Protein AF-A0A2Z6MKX8-F1 (afdb_monomer_lite)

Structure (mmCIF, N/CA/C/O backbone):
data_AF-A0A2Z6MKX8-F1
#
_entry.id   AF-A0A2Z6MKX8-F1
#
loop_
_atom_site.group_PDB
_atom_site.id
_atom_site.t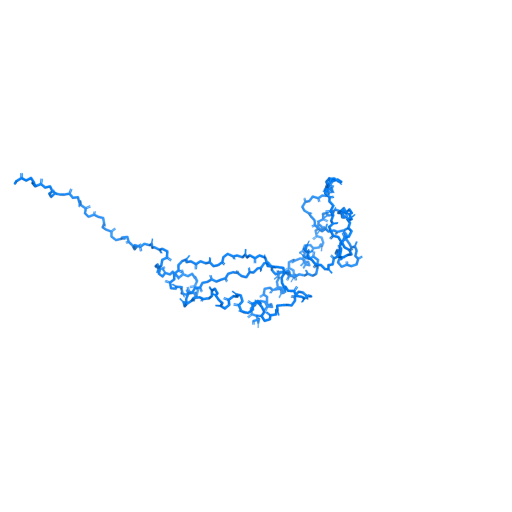ype_symbol
_atom_site.label_atom_id
_atom_site.label_alt_id
_atom_site.label_comp_id
_atom_site.label_asym_id
_atom_site.label_entity_id
_atom_site.label_seq_id
_atom_site.pdbx_PDB_ins_code
_atom_site.Cartn_x
_atom_site.Cartn_y
_atom_site.Cartn_z
_atom_site.occupancy
_atom_site.B_iso_or_equiv
_atom_site.auth_seq_id
_atom_site.auth_comp_id
_atom_site.auth_asym_id
_atom_site.auth_atom_id
_atom_site.pdbx_PDB_model_num
ATOM 1 N N . MET A 1 1 ? -57.304 15.740 25.180 1.00 49.56 1 MET A N 1
ATOM 2 C CA . MET A 1 1 ? -57.799 14.643 24.326 1.00 49.56 1 MET A CA 1
ATOM 3 C C . MET A 1 1 ? -57.267 14.852 22.921 1.00 49.56 1 MET A C 1
ATOM 5 O O . MET A 1 1 ? -57.754 15.725 22.222 1.00 49.56 1 MET A O 1
ATOM 9 N N . ALA A 1 2 ? -56.227 14.103 22.577 1.00 38.47 2 ALA A N 1
ATOM 10 C CA . ALA A 1 2 ? -55.881 13.671 21.228 1.00 38.47 2 ALA A CA 1
ATOM 11 C C . ALA A 1 2 ? -54.916 12.501 21.449 1.00 38.47 2 ALA A C 1
ATOM 13 O O . ALA A 1 2 ? -53.736 12.685 21.738 1.00 38.47 2 ALA A O 1
ATOM 14 N N . ASP A 1 3 ? -55.517 11.319 21.503 1.00 49.12 3 ASP A N 1
ATOM 15 C CA . ASP A 1 3 ? -54.865 10.020 21.438 1.00 49.12 3 ASP A CA 1
ATOM 16 C C . ASP A 1 3 ? -54.189 9.886 20.070 1.00 49.12 3 ASP A C 1
ATOM 18 O O . ASP A 1 3 ? -54.797 10.207 19.049 1.00 49.12 3 ASP A O 1
ATOM 22 N N . ASN A 1 4 ? -52.935 9.441 20.057 1.00 41.88 4 ASN A N 1
ATOM 23 C CA . ASN A 1 4 ? -52.402 8.753 18.891 1.00 41.88 4 ASN A CA 1
ATOM 24 C C . ASN A 1 4 ? -51.421 7.667 19.337 1.00 41.88 4 ASN A C 1
ATOM 26 O O . ASN A 1 4 ? -50.212 7.705 19.103 1.00 41.88 4 ASN A O 1
ATOM 30 N N . SER A 1 5 ? -51.980 6.698 20.053 1.00 45.44 5 SER A N 1
ATOM 31 C CA . SER A 1 5 ? -51.460 5.346 20.107 1.00 45.44 5 SER A CA 1
ATOM 32 C C . SER A 1 5 ? -51.547 4.714 18.712 1.00 45.44 5 SER A C 1
ATOM 34 O O . SER A 1 5 ? -52.620 4.407 18.209 1.00 45.44 5 SER A O 1
ATOM 36 N N . SER A 1 6 ? -50.394 4.562 18.059 1.00 47.81 6 SER A N 1
ATOM 37 C CA . SER A 1 6 ? -49.987 3.403 17.246 1.00 47.81 6 SER A CA 1
ATOM 38 C C . SER A 1 6 ? -48.906 3.809 16.242 1.00 47.81 6 SER A C 1
ATOM 40 O O . SER A 1 6 ? -49.157 4.439 15.222 1.00 47.81 6 SER A O 1
ATOM 42 N N . ASN A 1 7 ? -47.678 3.355 16.484 1.00 39.94 7 ASN A N 1
ATOM 43 C CA . ASN A 1 7 ? -47.007 2.657 15.401 1.00 39.94 7 ASN A CA 1
ATOM 44 C C . ASN A 1 7 ? -46.219 1.473 15.949 1.00 39.94 7 ASN A C 1
ATOM 46 O O . ASN A 1 7 ? -45.453 1.563 16.906 1.00 39.94 7 ASN A O 1
ATOM 50 N N . SER A 1 8 ? -46.541 0.338 15.354 1.00 37.16 8 SER A N 1
ATOM 51 C CA . SER A 1 8 ? -46.188 -1.013 15.728 1.00 37.16 8 SER A CA 1
ATOM 52 C C . SER A 1 8 ? -44.700 -1.309 15.572 1.00 37.16 8 SER A C 1
ATOM 54 O O . SER A 1 8 ? -44.084 -0.974 14.567 1.00 37.16 8 SER A O 1
ATOM 56 N N . THR A 1 9 ? -44.181 -2.035 16.554 1.00 44.09 9 THR A N 1
ATOM 57 C CA . THR A 1 9 ? -43.200 -3.122 16.465 1.00 44.09 9 THR A CA 1
ATOM 58 C C . THR A 1 9 ? -42.544 -3.381 15.094 1.00 44.09 9 THR A C 1
ATOM 60 O O . THR A 1 9 ? -43.112 -4.047 14.235 1.00 44.09 9 THR A O 1
ATOM 63 N N . THR A 1 10 ? -41.263 -3.028 14.982 1.00 44.09 10 THR A N 1
ATOM 64 C CA . THR A 1 10 ? -40.246 -3.816 14.258 1.00 44.09 10 THR A CA 1
ATOM 65 C C . THR A 1 10 ? -39.123 -4.103 15.260 1.00 44.09 10 THR A C 1
ATOM 67 O O . THR A 1 10 ? -38.375 -3.205 15.625 1.00 44.09 10 THR A O 1
ATOM 70 N N . GLN A 1 11 ? -39.151 -5.237 15.968 1.00 47.53 11 GLN A N 1
ATOM 71 C CA . GLN A 1 11 ? -38.378 -6.442 15.620 1.00 47.53 11 GLN A CA 1
ATOM 72 C C . GLN A 1 11 ? -36.901 -6.136 15.264 1.00 47.53 11 GLN A C 1
ATOM 74 O O . GLN A 1 11 ? -36.577 -5.833 14.123 1.00 47.53 11 GLN A O 1
ATOM 79 N N . GLY A 1 12 ? -36.016 -6.238 16.267 1.00 45.75 12 GLY A N 1
ATOM 80 C CA . GLY A 1 12 ? -34.678 -6.846 16.155 1.00 45.75 12 GLY A CA 1
ATOM 81 C C . GLY A 1 12 ? -33.673 -6.318 15.122 1.00 45.75 12 GLY A C 1
ATOM 82 O O . GLY A 1 12 ? -33.060 -7.124 14.430 1.00 45.75 12 GLY A O 1
ATOM 83 N N . GLY A 1 13 ? -33.442 -5.008 15.021 1.00 52.19 13 GLY A N 1
ATOM 84 C CA . GLY A 1 13 ? -32.319 -4.467 14.244 1.00 52.19 13 GLY A CA 1
ATOM 85 C C . GLY A 1 13 ? -31.145 -4.106 15.150 1.00 52.19 13 GLY A C 1
ATOM 86 O O . GLY A 1 13 ? -31.242 -3.139 15.899 1.00 52.19 13 GLY A O 1
ATOM 87 N N . ASN A 1 14 ? -30.030 -4.842 15.091 1.00 64.81 14 ASN A N 1
ATOM 88 C CA . ASN A 1 14 ? -28.772 -4.406 15.708 1.00 64.81 14 ASN A CA 1
ATOM 89 C C . ASN A 1 14 ? -28.443 -2.997 15.194 1.00 64.81 14 ASN A C 1
ATOM 91 O O . ASN A 1 14 ? -28.114 -2.837 14.016 1.00 64.81 14 ASN A O 1
ATOM 95 N N . ASN A 1 15 ? -28.582 -1.987 16.058 1.00 75.50 15 ASN A N 1
ATOM 96 C CA . ASN A 1 15 ? -28.504 -0.573 15.698 1.00 75.50 15 ASN A CA 1
ATOM 97 C C . ASN A 1 15 ? -27.067 -0.246 15.251 1.00 75.50 15 ASN A C 1
ATOM 99 O O . ASN A 1 15 ? -26.180 0.036 16.058 1.00 75.50 15 ASN A O 1
ATOM 103 N N . THR A 1 16 ? -26.811 -0.422 13.956 1.00 91.12 16 THR A N 1
ATOM 104 C CA . THR A 1 16 ? -25.469 -0.432 13.377 1.00 91.12 16 THR A CA 1
ATOM 105 C C . THR A 1 16 ? -25.031 1.003 13.141 1.00 91.12 16 THR A C 1
ATOM 107 O O . THR A 1 16 ? -25.500 1.665 12.221 1.00 91.12 16 THR A O 1
ATOM 110 N N . THR A 1 17 ? -24.120 1.488 13.979 1.00 95.94 17 THR A N 1
ATOM 111 C CA . THR A 1 17 ? -23.549 2.838 13.891 1.00 95.94 17 THR A CA 1
ATOM 112 C C . THR A 1 17 ? -22.056 2.777 13.590 1.00 95.94 17 THR A C 1
ATOM 114 O O . THR A 1 17 ? -21.427 1.722 13.708 1.00 95.94 17 THR A O 1
ATOM 117 N N . LEU A 1 18 ? -21.455 3.920 13.255 1.00 96.19 18 LEU A N 1
ATOM 118 C CA . LEU A 1 18 ? -20.012 4.029 13.021 1.00 96.19 18 LEU A CA 1
ATOM 119 C C . LEU A 1 18 ? -19.168 3.557 14.223 1.00 96.19 18 LEU A C 1
ATOM 121 O O . LEU A 1 18 ? -18.086 3.008 14.032 1.00 96.19 18 LEU A O 1
ATOM 125 N N . PHE A 1 19 ? -19.684 3.717 15.444 1.00 96.31 19 PHE A N 1
ATOM 126 C CA . PHE A 1 19 ? -19.018 3.331 16.694 1.00 96.31 19 PHE A CA 1
ATOM 127 C C . PHE A 1 19 ? -19.509 1.995 17.262 1.00 96.31 19 PHE A C 1
ATOM 129 O O . PHE A 1 19 ? -19.115 1.611 18.357 1.00 96.31 19 PHE A O 1
ATOM 136 N N . SER A 1 20 ? -20.376 1.282 16.538 1.00 96.31 20 SER A N 1
ATOM 137 C CA . SER A 1 20 ? -20.763 -0.073 16.923 1.00 96.31 20 SER A CA 1
ATOM 138 C C . SER A 1 20 ? -19.625 -1.062 16.617 1.00 96.31 20 SER A C 1
ATOM 140 O O . SER A 1 20 ? -19.004 -0.943 15.553 1.00 96.31 20 SER A O 1
ATOM 142 N N . PRO A 1 21 ? -19.369 -2.059 17.485 1.00 96.69 21 PRO A N 1
ATOM 143 C CA . PRO A 1 21 ? -18.366 -3.086 17.230 1.00 96.69 21 PRO A CA 1
ATOM 144 C C . PRO A 1 21 ? -18.606 -3.855 15.928 1.00 96.69 21 PRO A C 1
ATOM 146 O O . PRO A 1 21 ? -19.740 -3.986 15.444 1.00 96.69 21 PRO A O 1
ATOM 149 N N . TYR A 1 22 ? -17.529 -4.400 15.367 1.00 96.31 22 TYR A N 1
ATOM 150 C CA . TYR A 1 22 ? -17.587 -5.218 14.162 1.00 96.31 22 TYR A CA 1
ATOM 151 C C . TYR A 1 22 ? -16.557 -6.341 14.196 1.00 96.31 22 TYR A C 1
ATOM 153 O O . TYR A 1 22 ? -15.413 -6.136 14.589 1.00 96.31 22 TYR A O 1
ATOM 161 N N . LYS A 1 23 ? -16.960 -7.532 13.752 1.00 96.00 23 LYS A N 1
ATOM 162 C CA . LYS A 1 23 ? -16.082 -8.694 13.639 1.00 96.00 23 LYS A CA 1
ATOM 163 C C . LYS A 1 23 ? -15.870 -9.028 12.170 1.00 96.00 23 LYS A C 1
ATOM 165 O O . LYS A 1 23 ? -16.843 -9.180 11.434 1.00 96.00 23 LYS A O 1
ATOM 170 N N . ILE A 1 24 ? -14.614 -9.196 11.767 1.00 95.19 24 ILE A N 1
ATOM 171 C CA . ILE A 1 24 ? -14.251 -9.741 10.456 1.00 95.19 24 ILE A CA 1
ATOM 172 C C . ILE A 1 24 ? -13.246 -10.874 10.648 1.00 95.19 24 ILE A C 1
ATOM 174 O O . ILE A 1 24 ? -12.207 -10.689 11.279 1.00 95.19 24 ILE A O 1
ATOM 178 N N . ALA A 1 25 ? -13.557 -12.062 10.126 1.00 94.62 25 ALA A N 1
ATOM 179 C CA . ALA A 1 25 ? -12.752 -13.268 10.336 1.00 94.62 25 ALA A CA 1
ATOM 180 C C . ALA A 1 25 ? -12.352 -13.446 11.823 1.00 94.62 25 ALA A C 1
ATOM 182 O O . ALA A 1 25 ? -13.222 -13.617 12.683 1.00 94.62 25 ALA A O 1
ATOM 183 N N . ASN A 1 26 ? -11.053 -13.358 12.123 1.00 95.31 26 ASN A N 1
ATOM 184 C CA . ASN A 1 26 ? -10.482 -13.530 13.462 1.00 95.31 26 ASN A CA 1
ATOM 185 C C . ASN A 1 26 ? -10.281 -12.211 14.232 1.00 95.31 26 ASN A C 1
ATOM 187 O O . ASN A 1 26 ? -9.791 -12.235 15.358 1.00 95.31 26 ASN A O 1
ATOM 191 N N . PHE A 1 27 ? -10.657 -11.068 13.655 1.00 96.19 27 PHE A N 1
ATOM 192 C CA . PHE A 1 27 ? -10.453 -9.746 14.244 1.00 96.19 27 PHE A CA 1
ATOM 193 C C . PHE A 1 27 ? -11.756 -9.185 14.812 1.00 96.19 27 PHE A C 1
ATOM 195 O O . PHE A 1 27 ? -12.802 -9.227 14.160 1.00 96.19 27 PHE A O 1
ATOM 202 N N . ASN A 1 28 ? -11.677 -8.635 16.024 1.00 97.12 28 ASN A N 1
ATOM 203 C CA . ASN A 1 28 ? -12.768 -7.910 16.669 1.00 97.12 28 ASN A CA 1
ATOM 204 C C . ASN A 1 28 ? -12.377 -6.433 16.771 1.00 97.12 28 ASN A C 1
ATOM 206 O O . ASN A 1 28 ? -11.347 -6.111 17.358 1.00 97.12 28 ASN A O 1
ATOM 210 N N . PHE A 1 29 ? -13.204 -5.552 16.216 1.00 97.44 29 PHE A N 1
ATOM 211 C CA . PHE A 1 29 ? -13.005 -4.107 16.228 1.00 97.44 29 PHE A CA 1
ATOM 212 C C . PHE A 1 29 ? -14.033 -3.423 17.121 1.00 97.44 29 PHE A C 1
ATOM 214 O O . PHE A 1 29 ? -15.208 -3.801 17.137 1.00 97.44 29 PHE A O 1
ATOM 221 N N . SER A 1 30 ? -13.597 -2.376 17.818 1.00 97.69 30 SER A N 1
ATOM 222 C CA . SER A 1 30 ? -14.450 -1.555 18.684 1.00 97.69 30 SER A CA 1
ATOM 223 C C . SER A 1 30 ? -15.382 -0.645 17.884 1.00 97.69 30 SER A C 1
ATOM 225 O O . SER A 1 30 ? -16.421 -0.234 18.388 1.00 97.69 30 SER A O 1
ATOM 227 N N . HIS A 1 31 ? -15.013 -0.316 16.643 1.00 97.25 31 HIS A N 1
ATOM 228 C CA . HIS A 1 31 ? -15.751 0.591 15.769 1.00 97.25 31 HIS A CA 1
ATOM 229 C C . HIS A 1 31 ? -15.503 0.280 14.289 1.00 97.25 31 HIS A C 1
ATOM 231 O O . HIS A 1 31 ? -14.612 -0.487 13.931 1.00 97.25 31 HIS A O 1
ATOM 237 N N . ARG A 1 32 ? -16.262 0.936 13.409 1.00 97.44 32 ARG A N 1
ATOM 238 C CA . ARG A 1 32 ? -16.231 0.750 11.947 1.00 97.44 32 ARG A CA 1
ATOM 239 C C . ARG A 1 32 ? -15.451 1.840 11.205 1.00 97.44 32 ARG A C 1
ATOM 241 O O . ARG A 1 32 ? -15.466 1.870 9.979 1.00 97.44 32 ARG A O 1
ATOM 248 N N . VAL A 1 33 ? -14.779 2.738 11.930 1.00 96.88 33 VAL A N 1
ATOM 249 C CA . VAL A 1 33 ? -13.850 3.726 11.354 1.00 96.88 33 VAL A CA 1
ATOM 250 C C . VAL A 1 33 ? -12.536 3.041 10.980 1.00 96.88 33 VAL A C 1
ATOM 252 O O . VAL A 1 33 ? -11.936 2.372 11.822 1.00 96.88 33 VAL A O 1
ATOM 255 N N . VAL A 1 34 ? -12.087 3.240 9.740 1.00 97.81 34 VAL A N 1
ATOM 256 C CA . VAL A 1 34 ? -10.832 2.694 9.205 1.00 97.81 34 VAL A CA 1
ATOM 257 C C . VAL A 1 34 ? -9.983 3.828 8.640 1.00 97.81 34 VAL A C 1
ATOM 259 O O . VAL A 1 34 ? -10.504 4.692 7.932 1.00 97.81 34 VAL A O 1
ATOM 262 N 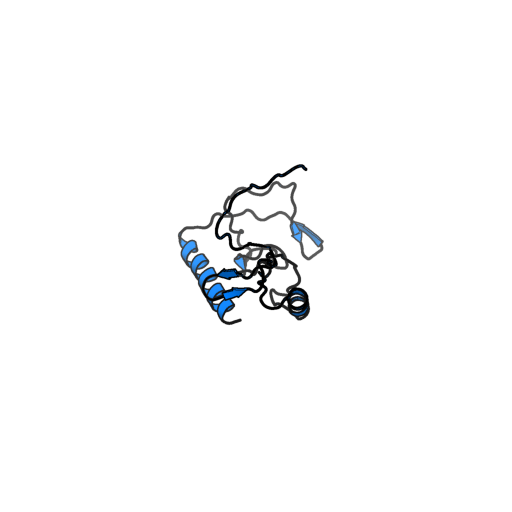N . LEU A 1 35 ? -8.675 3.818 8.910 1.00 98.31 35 LEU A N 1
ATOM 263 C CA . LEU A 1 35 ? -7.745 4.684 8.183 1.00 98.31 35 LEU A CA 1
ATOM 264 C C . LEU A 1 35 ? -7.528 4.109 6.781 1.00 98.31 35 LEU A C 1
ATOM 266 O O . LEU A 1 35 ? -6.982 3.016 6.637 1.00 98.31 35 LEU A O 1
ATOM 270 N N . ALA A 1 36 ? -7.963 4.843 5.759 1.00 98.38 36 ALA A N 1
ATOM 271 C CA . ALA A 1 36 ? -7.736 4.480 4.364 1.00 98.38 36 ALA A CA 1
ATOM 272 C C . ALA A 1 36 ? -6.230 4.485 4.012 1.00 98.38 36 ALA A C 1
ATOM 274 O O . ALA A 1 36 ? -5.477 5.264 4.606 1.00 98.38 36 ALA A O 1
ATOM 275 N N . PRO A 1 37 ? -5.791 3.684 3.019 1.00 97.75 37 PRO A N 1
ATOM 276 C CA . PRO A 1 37 ? -4.412 3.718 2.541 1.00 97.75 37 PRO A CA 1
ATOM 277 C C . PRO A 1 37 ? -4.101 5.080 1.911 1.00 97.75 37 PRO A C 1
ATOM 279 O O . PRO A 1 37 ? -4.741 5.487 0.940 1.00 97.75 37 PRO A O 1
ATOM 282 N N . MET A 1 38 ? -3.113 5.796 2.452 1.00 96.31 38 MET A N 1
ATOM 283 C CA . MET A 1 38 ? -2.741 7.140 1.991 1.00 96.31 38 MET A CA 1
ATOM 284 C C . MET A 1 38 ? -1.231 7.258 1.799 1.00 96.31 38 MET A C 1
ATOM 286 O O . MET A 1 38 ? -0.498 7.366 2.776 1.00 96.31 38 MET A O 1
ATOM 290 N N . THR A 1 39 ? -0.769 7.300 0.547 1.00 93.12 39 THR A N 1
ATOM 291 C CA . THR A 1 39 ? 0.651 7.495 0.206 1.00 93.12 39 THR A CA 1
ATOM 292 C C . THR A 1 39 ? 1.194 8.807 0.754 1.00 93.12 39 THR A C 1
ATOM 294 O O . THR A 1 39 ? 0.646 9.878 0.483 1.00 93.12 39 THR A O 1
ATOM 297 N N . ARG A 1 40 ? 2.285 8.731 1.528 1.00 92.62 40 ARG A N 1
ATOM 298 C CA . ARG A 1 40 ? 2.877 9.898 2.201 1.00 92.62 40 ARG A CA 1
ATOM 299 C C . ARG A 1 40 ? 4.192 10.350 1.587 1.00 92.62 40 ARG A C 1
ATOM 301 O O . ARG A 1 40 ? 4.571 11.496 1.819 1.00 92.62 40 ARG A O 1
ATOM 308 N N . CYS A 1 41 ? 4.856 9.486 0.817 1.00 89.38 41 CYS A N 1
ATOM 309 C CA . CYS A 1 41 ? 6.157 9.753 0.191 1.00 89.38 41 CYS A CA 1
ATOM 310 C C . CYS A 1 41 ? 7.233 10.175 1.212 1.00 89.38 41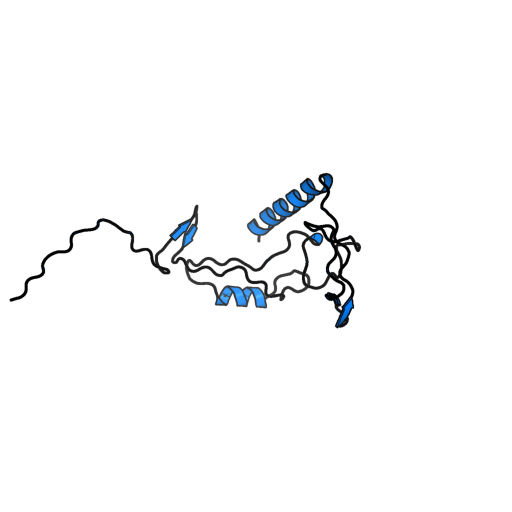 CYS A C 1
ATOM 312 O O . CYS A 1 41 ? 7.945 11.150 0.987 1.00 89.38 41 CYS A O 1
ATOM 314 N N . ARG A 1 42 ? 7.313 9.481 2.357 1.00 91.44 42 ARG A N 1
ATOM 315 C CA . ARG A 1 42 ? 8.252 9.799 3.455 1.00 91.44 42 ARG A CA 1
ATOM 316 C C . ARG A 1 42 ? 9.302 8.719 3.719 1.00 91.44 42 ARG A C 1
ATOM 318 O O . ARG A 1 42 ? 10.196 8.953 4.531 1.00 91.44 42 ARG A O 1
ATOM 325 N N . ALA A 1 43 ? 9.182 7.550 3.089 1.00 90.06 43 ALA A N 1
ATOM 326 C CA . ALA A 1 43 ? 10.150 6.466 3.215 1.00 90.06 43 ALA A CA 1
ATOM 327 C C . ALA A 1 43 ? 11.419 6.825 2.437 1.00 90.06 43 ALA A C 1
ATOM 329 O O . ALA A 1 43 ? 11.363 7.053 1.229 1.00 90.06 43 ALA A O 1
ATOM 330 N N . LEU A 1 44 ? 12.551 6.888 3.136 1.00 86.88 44 LEU A N 1
ATOM 331 C CA . LEU A 1 44 ? 13.854 7.086 2.506 1.00 86.88 44 LEU A CA 1
ATOM 332 C C . LEU A 1 44 ? 14.379 5.720 2.082 1.00 86.88 44 LEU A C 1
ATOM 334 O O . LEU A 1 44 ? 14.398 4.801 2.900 1.00 86.88 44 LEU A O 1
ATOM 338 N N . ASN A 1 45 ? 14.778 5.580 0.816 1.00 84.44 45 ASN A N 1
ATOM 339 C CA . ASN A 1 45 ? 15.212 4.300 0.244 1.00 84.44 45 ASN A CA 1
ATOM 340 C C . ASN A 1 45 ? 14.210 3.159 0.497 1.00 84.44 45 ASN A C 1
ATOM 342 O O . ASN A 1 45 ? 14.610 2.028 0.746 1.00 84.44 45 ASN A O 1
ATOM 346 N N . GLU A 1 46 ? 12.910 3.472 0.481 1.00 86.25 46 GLU A N 1
ATOM 347 C CA . GLU A 1 46 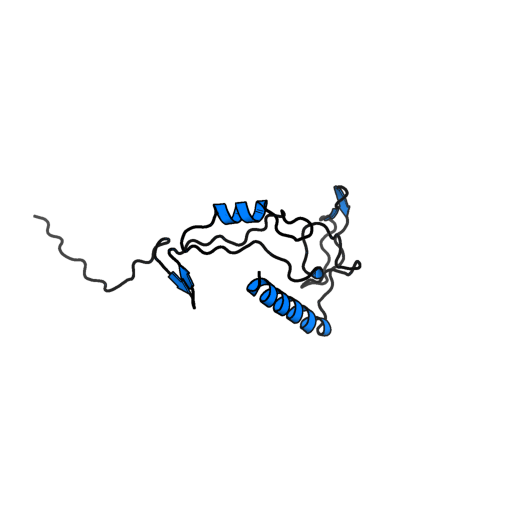? 11.817 2.511 0.705 1.00 86.25 46 GLU A CA 1
ATOM 348 C C . GLU A 1 46 ? 11.753 1.912 2.123 1.00 86.25 46 GLU A C 1
ATOM 350 O O . GLU A 1 46 ? 10.977 0.992 2.376 1.00 86.25 46 GLU A O 1
ATOM 355 N N . ILE A 1 47 ? 12.504 2.470 3.078 1.00 92.69 47 ILE A N 1
ATOM 356 C CA . ILE A 1 47 ? 12.529 2.012 4.469 1.00 92.69 47 ILE A CA 1
ATOM 357 C C . ILE A 1 47 ? 11.659 2.942 5.338 1.00 92.69 47 ILE A C 1
ATOM 359 O O . ILE A 1 47 ? 11.909 4.156 5.385 1.00 92.69 47 ILE A O 1
ATOM 363 N N . PRO A 1 48 ? 10.636 2.414 6.046 1.00 95.00 48 PRO A N 1
ATOM 364 C CA . PRO A 1 48 ? 9.898 3.174 7.050 1.00 95.00 48 PRO A CA 1
ATOM 365 C C . PRO A 1 48 ? 10.828 3.697 8.152 1.00 95.00 48 PRO A C 1
ATOM 367 O O . PRO A 1 48 ? 11.693 2.985 8.651 1.00 95.00 48 PRO A O 1
ATOM 370 N N . ASN A 1 49 ? 10.627 4.951 8.546 1.00 95.62 49 ASN A N 1
ATOM 371 C CA . ASN A 1 49 ? 11.397 5.637 9.590 1.00 95.62 49 ASN A CA 1
ATOM 372 C C . ASN A 1 49 ? 10.496 6.066 10.762 1.00 95.62 49 ASN A C 1
ATOM 374 O O . ASN A 1 49 ? 9.277 5.888 10.716 1.00 95.62 49 ASN A O 1
ATOM 378 N N . GLU A 1 50 ? 11.084 6.679 11.792 1.00 97.44 50 GLU A N 1
ATOM 379 C CA . GLU A 1 50 ? 10.382 7.129 13.008 1.00 97.44 50 GLU A CA 1
ATOM 380 C C . GLU A 1 50 ? 9.152 8.004 12.716 1.00 97.44 50 GLU A C 1
ATOM 382 O O . GLU A 1 50 ? 8.121 7.872 13.374 1.00 97.44 50 GLU A O 1
ATOM 387 N N . ALA A 1 51 ? 9.197 8.833 11.668 1.00 96.56 51 ALA A N 1
ATOM 388 C CA . ALA A 1 51 ? 8.065 9.677 11.292 1.00 96.56 51 ALA A CA 1
ATOM 389 C C . ALA A 1 51 ? 6.843 8.876 10.801 1.00 96.56 51 ALA A C 1
ATOM 391 O O . ALA A 1 51 ? 5.720 9.379 10.880 1.00 96.56 51 ALA A O 1
ATOM 392 N N . HIS A 1 52 ? 7.025 7.649 10.294 1.00 97.62 52 HIS A N 1
ATOM 393 C CA . HIS A 1 52 ? 5.910 6.756 9.958 1.00 97.62 52 HIS A CA 1
ATOM 394 C C . HIS A 1 52 ? 5.304 6.159 11.224 1.00 97.62 52 HIS A C 1
ATOM 396 O O . HIS A 1 52 ? 4.082 6.174 11.365 1.00 97.62 52 HIS A O 1
ATOM 402 N N . ALA A 1 53 ? 6.149 5.680 12.145 1.00 97.31 53 ALA A N 1
ATOM 403 C CA . ALA A 1 53 ? 5.705 5.123 13.419 1.00 97.31 53 ALA A CA 1
ATOM 404 C C . ALA A 1 53 ? 4.869 6.149 14.197 1.00 97.31 53 ALA A C 1
ATOM 406 O O . ALA A 1 53 ? 3.739 5.854 14.578 1.00 97.31 53 ALA A O 1
ATOM 407 N N . GLU A 1 54 ? 5.362 7.384 14.309 1.00 98.00 54 GLU A N 1
ATOM 408 C CA . GLU A 1 54 ? 4.623 8.491 14.920 1.00 98.00 54 GLU A CA 1
ATOM 409 C C . GLU A 1 54 ? 3.313 8.782 14.168 1.00 98.00 54 GLU A C 1
ATOM 411 O O . GLU A 1 54 ? 2.243 8.893 14.764 1.00 98.00 54 GLU A O 1
ATOM 416 N N . TYR A 1 55 ? 3.358 8.846 12.833 1.00 98.19 55 TYR A N 1
ATOM 417 C CA . TYR A 1 55 ? 2.180 9.143 12.016 1.00 98.19 55 TYR A CA 1
ATOM 418 C C . TYR A 1 55 ? 1.034 8.133 12.191 1.00 98.19 55 TYR A C 1
ATOM 420 O O . TYR A 1 55 ? -0.131 8.548 12.290 1.00 98.19 55 TYR A O 1
ATOM 428 N N . TYR A 1 56 ? 1.344 6.832 12.199 1.00 98.25 56 TYR A N 1
ATOM 429 C CA . TYR A 1 56 ? 0.356 5.771 12.413 1.00 98.25 56 TYR A CA 1
ATOM 430 C C . TYR A 1 56 ? -0.029 5.650 13.892 1.00 98.25 56 TYR A C 1
ATOM 432 O O . TYR A 1 56 ? -1.203 5.425 14.189 1.00 98.25 56 TYR A O 1
ATOM 440 N N . GLY A 1 57 ? 0.906 5.888 14.818 1.00 98.00 57 GLY A N 1
ATOM 441 C CA . GLY A 1 57 ? 0.643 5.941 16.257 1.00 98.00 57 GLY A CA 1
ATOM 442 C C . GLY A 1 57 ? -0.415 6.988 16.609 1.00 98.00 57 GLY A C 1
ATOM 443 O O . GLY A 1 57 ? -1.419 6.662 17.235 1.00 98.00 57 GLY A O 1
ATOM 444 N N . GLN A 1 58 ? -0.285 8.206 16.077 1.00 98.12 58 GLN A N 1
ATOM 445 C CA . GLN A 1 58 ? -1.265 9.292 16.244 1.00 98.12 58 GLN A CA 1
ATOM 446 C C . GLN A 1 58 ? -2.676 8.970 15.720 1.00 98.12 58 GLN A C 1
ATOM 448 O O . GLN A 1 58 ? -3.637 9.648 16.078 1.00 98.12 58 GLN A O 1
ATOM 453 N N . ARG A 1 59 ? -2.811 7.991 14.818 1.00 97.50 59 ARG A N 1
ATOM 454 C CA . ARG A 1 59 ? -4.086 7.586 14.191 1.00 97.50 59 ARG A CA 1
ATOM 455 C C . ARG A 1 59 ? -4.611 6.258 14.715 1.00 97.50 59 ARG A C 1
ATOM 457 O O . ARG A 1 59 ? -5.670 5.812 14.280 1.00 97.50 59 ARG A O 1
ATOM 464 N N . SER A 1 60 ? -3.871 5.632 15.620 1.00 97.50 60 SER A N 1
ATOM 465 C CA . SER A 1 60 ? -4.272 4.391 16.253 1.00 97.50 60 SER A CA 1
ATOM 466 C C . SER A 1 60 ? -5.274 4.687 17.364 1.00 97.50 60 SER A C 1
ATOM 468 O O . SER A 1 60 ? -5.072 5.571 18.192 1.00 97.50 60 SER A O 1
ATOM 470 N N . SER A 1 61 ? -6.366 3.934 17.379 1.00 96.31 61 SER A N 1
ATOM 471 C CA . SER A 1 61 ? -7.387 3.965 18.425 1.00 96.31 61 SER A CA 1
ATOM 472 C C . SER A 1 61 ? -7.594 2.554 18.989 1.00 96.31 61 SER A C 1
ATOM 474 O O . SER A 1 61 ? -7.357 1.569 18.279 1.00 96.31 61 SER A O 1
ATOM 476 N N . PRO A 1 62 ? -8.050 2.408 20.248 1.00 96.56 62 PRO A N 1
ATOM 477 C CA . PRO A 1 62 ? -8.335 1.096 20.825 1.00 96.56 62 PRO A CA 1
ATOM 478 C C . PRO A 1 62 ? -9.353 0.290 20.000 1.00 96.56 62 PRO A C 1
ATOM 480 O O . PRO A 1 62 ? -10.530 0.643 19.912 1.00 96.56 62 PRO A O 1
ATOM 483 N N . GLY A 1 63 ? -8.901 -0.820 19.410 1.00 95.44 63 GLY A N 1
ATOM 484 C CA . GLY A 1 63 ? -9.719 -1.683 18.550 1.00 95.44 63 GLY A CA 1
ATOM 485 C C . GLY A 1 63 ? -10.085 -1.065 17.195 1.00 95.44 63 GLY A C 1
ATOM 486 O O . GLY A 1 63 ? -11.105 -1.445 16.620 1.00 95.44 63 GLY A O 1
ATOM 487 N N . GLY A 1 64 ? -9.286 -0.113 16.703 1.00 96.12 64 GLY A N 1
ATOM 488 C CA . GLY A 1 64 ? -9.375 0.415 15.342 1.00 96.12 64 GLY A CA 1
ATOM 489 C C . GLY A 1 64 ? -8.612 -0.425 14.313 1.00 96.12 64 GLY A C 1
ATOM 490 O O . GLY A 1 64 ? -7.818 -1.298 14.659 1.00 96.12 64 GLY A O 1
ATOM 491 N N . PHE A 1 65 ? -8.851 -0.142 13.031 1.00 97.56 65 PHE A N 1
ATOM 492 C CA . PHE A 1 65 ? -8.153 -0.774 11.911 1.00 97.56 65 PHE A CA 1
ATOM 493 C C . PHE A 1 65 ? -7.542 0.291 10.999 1.00 97.56 65 PHE A C 1
ATOM 495 O O . PHE A 1 65 ? -8.208 1.257 10.620 1.00 97.56 65 PHE A O 1
ATOM 502 N N . LEU A 1 66 ? -6.260 0.138 10.675 1.00 98.00 66 LEU A N 1
ATOM 503 C CA . LEU A 1 66 ? -5.518 1.059 9.823 1.00 98.00 66 LEU A CA 1
ATOM 504 C C . LEU A 1 66 ? -4.977 0.287 8.621 1.00 98.00 66 LEU A C 1
ATOM 506 O O . LEU A 1 66 ? -4.441 -0.807 8.779 1.00 98.00 66 LEU A O 1
ATOM 510 N N . ILE A 1 67 ? -5.090 0.876 7.434 1.00 98.06 67 ILE A N 1
ATOM 511 C CA . ILE A 1 67 ? -4.450 0.376 6.219 1.00 98.06 67 ILE A CA 1
ATOM 512 C C . ILE A 1 67 ? -3.276 1.309 5.920 1.00 98.06 67 ILE A C 1
ATOM 514 O O . ILE A 1 67 ? -3.446 2.528 5.847 1.00 98.06 67 ILE A O 1
ATOM 518 N N . THR A 1 68 ? -2.078 0.743 5.792 1.00 97.38 68 THR A N 1
ATOM 519 C CA . THR A 1 68 ? -0.862 1.510 5.501 1.00 97.38 68 THR A CA 1
ATOM 520 C C . THR A 1 68 ? -0.916 2.138 4.110 1.00 97.38 68 THR A C 1
ATOM 522 O O . THR A 1 68 ? -1.780 1.839 3.286 1.00 97.38 68 THR A O 1
ATOM 525 N N . GLU A 1 69 ? 0.039 3.012 3.820 1.00 96.19 69 GLU A N 1
ATOM 526 C CA . GLU A 1 69 ? 0.292 3.472 2.461 1.00 96.19 69 GLU A CA 1
ATOM 527 C C . GLU A 1 69 ? 0.657 2.339 1.495 1.00 96.19 69 GLU A C 1
ATOM 529 O O . GLU A 1 69 ? 0.984 1.225 1.907 1.00 96.19 69 GLU A O 1
ATOM 534 N N . GLY A 1 70 ? 0.607 2.640 0.192 1.00 93.88 70 GLY A N 1
ATOM 535 C CA . GLY A 1 70 ? 1.043 1.706 -0.839 1.00 93.88 70 GLY A CA 1
ATOM 536 C C . GLY A 1 70 ? 2.518 1.350 -0.657 1.00 93.88 70 GLY A C 1
ATOM 537 O O . GLY A 1 70 ? 3.386 2.206 -0.813 1.00 93.88 70 GLY A O 1
ATOM 538 N N . THR A 1 71 ? 2.786 0.088 -0.330 1.00 93.25 71 THR A N 1
ATOM 539 C CA . THR A 1 71 ? 4.133 -0.471 -0.181 1.00 93.25 71 THR A CA 1
ATOM 540 C C . THR A 1 71 ? 4.455 -1.341 -1.392 1.00 93.25 71 THR A C 1
ATOM 542 O O . THR A 1 71 ? 3.711 -2.270 -1.710 1.00 93.25 71 THR A O 1
ATOM 545 N N . SER A 1 72 ? 5.549 -1.025 -2.085 1.00 91.81 72 SER A N 1
ATOM 546 C CA . SER A 1 72 ? 5.988 -1.744 -3.285 1.00 91.81 72 SER A CA 1
ATOM 547 C C . SER A 1 72 ? 6.340 -3.201 -2.973 1.00 91.81 72 SER A C 1
ATOM 549 O O . SER A 1 72 ? 6.986 -3.497 -1.971 1.00 91.81 72 SER A O 1
ATOM 551 N N . ILE A 1 73 ? 5.943 -4.121 -3.856 1.00 94.25 73 ILE A N 1
ATOM 552 C CA . ILE A 1 73 ? 6.245 -5.559 -3.724 1.00 94.25 73 ILE A CA 1
ATOM 553 C C . ILE A 1 73 ? 7.621 -5.944 -4.287 1.00 94.25 73 ILE A C 1
ATOM 555 O O . ILE A 1 73 ? 8.172 -6.989 -3.950 1.00 94.25 73 ILE A O 1
ATOM 559 N N . SER A 1 74 ? 8.157 -5.108 -5.173 1.00 90.56 74 SER A N 1
ATOM 560 C CA . SER A 1 74 ? 9.426 -5.291 -5.870 1.00 90.56 74 SER A CA 1
ATOM 561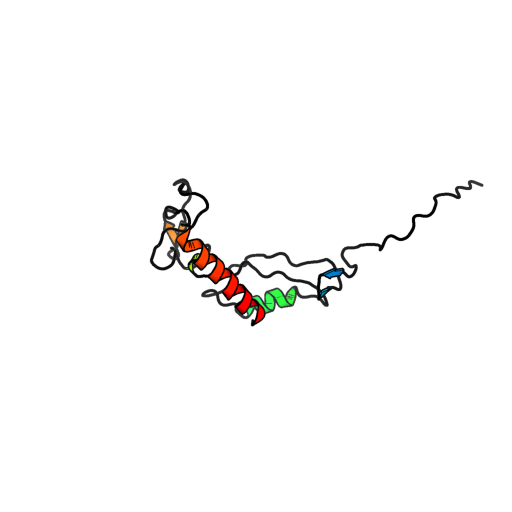 C C . SER A 1 74 ? 9.958 -3.928 -6.329 1.00 90.56 74 SER A C 1
ATOM 563 O O . SER A 1 74 ? 9.168 -2.993 -6.499 1.00 90.56 74 SER A O 1
ATOM 565 N N . PRO A 1 75 ? 11.263 -3.814 -6.634 1.00 85.38 75 PRO A N 1
ATOM 566 C CA . PRO A 1 75 ? 11.830 -2.591 -7.209 1.00 85.38 75 PRO A CA 1
ATOM 567 C C . PRO A 1 75 ? 11.190 -2.176 -8.549 1.00 85.38 75 PRO A C 1
ATOM 569 O O . PRO A 1 75 ? 11.146 -0.999 -8.888 1.00 85.38 75 PRO A O 1
ATOM 572 N N . THR A 1 76 ? 10.651 -3.133 -9.313 1.00 84.19 76 THR A N 1
ATOM 573 C CA . THR A 1 76 ? 9.931 -2.884 -10.578 1.00 84.19 76 THR A CA 1
ATOM 574 C C . THR A 1 76 ? 8.531 -2.286 -10.382 1.00 84.19 76 THR A C 1
ATOM 576 O O . THR A 1 76 ? 7.972 -1.721 -11.322 1.00 84.19 76 THR A O 1
ATOM 579 N N . ALA A 1 77 ? 7.955 -2.382 -9.178 1.00 86.00 77 ALA A N 1
ATOM 580 C CA . ALA A 1 77 ? 6.625 -1.857 -8.860 1.00 86.00 77 ALA A CA 1
ATOM 581 C C . ALA A 1 77 ? 6.634 -0.375 -8.437 1.00 86.00 77 ALA A C 1
ATOM 583 O O . ALA A 1 77 ? 5.570 0.231 -8.305 1.00 86.00 77 ALA A O 1
ATOM 584 N N . GLN A 1 78 ? 7.816 0.207 -8.209 1.00 77.81 78 GLN A N 1
ATOM 585 C CA . GLN A 1 78 ? 7.950 1.587 -7.760 1.00 77.81 78 GLN A CA 1
ATOM 586 C C . GLN A 1 78 ? 7.647 2.571 -8.895 1.00 77.81 78 GLN A C 1
ATOM 588 O O . GLN A 1 78 ? 8.139 2.428 -10.014 1.00 77.81 78 GLN A O 1
ATOM 593 N N . GLY A 1 79 ? 6.850 3.596 -8.588 1.00 72.62 79 GLY A N 1
ATOM 594 C CA . GLY A 1 79 ? 6.404 4.578 -9.578 1.00 72.62 79 GLY A CA 1
ATOM 595 C C . GLY A 1 79 ? 6.669 6.034 -9.218 1.00 72.62 79 GLY A C 1
ATOM 596 O O . GLY A 1 79 ? 6.541 6.873 -10.108 1.00 72.62 79 GLY A O 1
ATOM 597 N N . TRP A 1 80 ? 6.988 6.360 -7.951 1.00 60.25 80 TRP A N 1
ATOM 598 C CA . TRP A 1 80 ? 6.901 7.759 -7.517 1.00 60.25 80 TRP A CA 1
ATOM 599 C C . TRP A 1 80 ? 8.198 8.448 -7.080 1.00 60.25 80 TRP A C 1
ATOM 601 O O . TRP A 1 80 ? 8.342 9.600 -7.449 1.00 60.25 80 TRP A O 1
ATOM 611 N N . ARG A 1 81 ? 9.190 7.880 -6.384 1.00 52.78 81 ARG A N 1
ATOM 612 C CA . ARG A 1 81 ? 10.424 8.656 -6.089 1.00 52.78 81 ARG A CA 1
ATOM 613 C C . ARG A 1 81 ? 11.667 7.762 -6.016 1.00 52.78 81 ARG A C 1
ATOM 615 O O . ARG A 1 81 ? 11.589 6.651 -5.513 1.00 52.78 81 ARG A O 1
ATOM 622 N N . ASP A 1 82 ? 12.761 8.291 -6.565 1.00 50.81 82 ASP A N 1
ATOM 623 C CA . ASP A 1 82 ? 14.167 7.849 -6.491 1.00 50.81 82 ASP A CA 1
ATOM 624 C C . ASP A 1 82 ? 14.707 6.683 -7.336 1.00 50.81 82 ASP A C 1
ATOM 626 O O . ASP A 1 82 ? 15.872 6.332 -7.183 1.00 50.81 82 ASP A O 1
ATOM 630 N N . LEU A 1 83 ? 13.992 6.188 -8.350 1.00 52.41 83 LEU A N 1
ATOM 631 C CA . LEU A 1 83 ? 14.585 5.332 -9.395 1.00 52.41 83 LEU A CA 1
ATOM 632 C C . LEU A 1 83 ? 13.932 5.652 -10.742 1.00 52.41 83 LEU A C 1
ATOM 634 O O . LEU A 1 83 ? 12.870 5.140 -11.071 1.00 52.41 83 LEU A O 1
ATOM 638 N N . VAL A 1 84 ? 14.542 6.559 -11.507 1.00 52.84 84 VAL A N 1
ATOM 639 C CA . VAL A 1 84 ? 13.954 7.184 -12.713 1.00 52.84 84 VAL A CA 1
ATOM 640 C C . VAL A 1 84 ? 13.537 6.171 -13.795 1.00 52.84 84 VAL A C 1
ATOM 642 O O . VAL A 1 84 ? 12.728 6.501 -14.657 1.00 52.84 84 VAL A O 1
ATOM 645 N N . TYR A 1 85 ? 13.995 4.920 -13.718 1.00 63.59 85 TYR A N 1
ATOM 646 C CA . TYR A 1 85 ? 13.527 3.824 -14.561 1.00 63.59 85 TYR A CA 1
ATOM 647 C C . TYR A 1 85 ? 13.454 2.526 -13.761 1.00 63.59 85 TYR A C 1
ATOM 649 O O . TYR A 1 85 ? 14.067 2.405 -12.698 1.00 63.59 85 TYR A O 1
ATOM 657 N N . GLN A 1 86 ? 12.739 1.541 -14.315 1.00 71.12 86 GLN A N 1
ATOM 658 C CA . GLN A 1 86 ? 12.797 0.159 -13.843 1.00 71.12 86 GLN A CA 1
ATOM 659 C C . GLN A 1 86 ? 14.261 -0.252 -13.616 1.00 71.12 86 GLN A C 1
ATOM 661 O O . GLN A 1 86 ? 15.139 0.241 -14.336 1.00 71.12 86 GLN A O 1
ATOM 666 N N . PRO A 1 87 ? 14.542 -1.168 -12.677 1.00 70.81 87 PRO A N 1
ATOM 667 C CA . PRO A 1 87 ? 15.882 -1.713 -12.489 1.00 70.81 87 PRO A CA 1
ATOM 668 C C . PRO A 1 87 ? 16.572 -2.012 -13.831 1.00 70.81 87 PRO A C 1
ATOM 670 O O . PRO A 1 87 ? 16.013 -2.701 -14.685 1.00 70.81 87 PRO A O 1
ATOM 673 N N . GLY A 1 88 ? 17.756 -1.432 -14.049 1.00 71.44 88 GLY A N 1
ATOM 674 C CA . GLY A 1 88 ? 18.514 -1.596 -15.298 1.00 71.44 88 GLY A CA 1
ATOM 675 C C . GLY A 1 88 ? 18.017 -0.787 -16.507 1.00 71.44 88 GLY A C 1
ATOM 676 O O . GLY A 1 88 ? 18.438 -1.069 -17.623 1.00 71.44 88 GLY A O 1
ATOM 677 N N . GLY A 1 89 ? 17.139 0.205 -16.324 1.00 73.38 89 GLY A N 1
ATOM 678 C CA . GLY A 1 89 ? 16.636 1.047 -17.418 1.00 73.38 89 GLY A CA 1
ATOM 679 C C . GLY A 1 89 ? 15.537 0.393 -18.260 1.00 73.38 89 GLY A C 1
ATOM 680 O O . GLY A 1 89 ? 15.241 0.868 -19.355 1.00 73.38 89 GLY A O 1
ATOM 681 N N . ALA A 1 90 ? 14.941 -0.702 -17.778 1.00 77.12 90 ALA A N 1
ATOM 682 C CA . ALA A 1 90 ? 13.904 -1.408 -18.518 1.00 77.12 90 ALA A CA 1
ATOM 683 C C . ALA A 1 90 ? 12.643 -0.542 -18.719 1.00 77.12 90 ALA A C 1
ATOM 685 O O . ALA A 1 90 ? 12.309 0.339 -17.920 1.00 77.12 90 ALA A O 1
ATOM 686 N N . ALA A 1 91 ? 11.909 -0.821 -19.797 1.00 83.19 91 ALA A N 1
ATOM 687 C CA . ALA A 1 91 ? 10.619 -0.188 -20.042 1.00 83.19 91 ALA A CA 1
ATOM 688 C C . ALA A 1 91 ? 9.613 -0.573 -18.936 1.00 83.19 91 ALA A C 1
ATOM 690 O O . ALA A 1 91 ? 9.533 -1.759 -18.582 1.00 83.19 91 ALA A O 1
ATOM 691 N N . PRO A 1 92 ? 8.840 0.387 -18.391 1.00 86.12 92 PRO A N 1
ATOM 692 C CA . PRO A 1 92 ? 7.864 0.106 -17.347 1.00 86.12 92 PRO A CA 1
ATOM 693 C C . PRO A 1 92 ? 6.742 -0.792 -17.860 1.00 86.12 92 PRO A C 1
ATOM 695 O O . PRO A 1 92 ? 6.285 -0.663 -18.998 1.00 86.12 92 PRO A O 1
ATOM 698 N N . ILE A 1 93 ? 6.280 -1.688 -16.992 1.00 86.75 93 ILE A N 1
ATOM 699 C CA . ILE A 1 93 ? 5.139 -2.555 -17.278 1.00 86.75 93 ILE A CA 1
ATOM 700 C C . ILE A 1 93 ? 3.857 -1.719 -17.213 1.00 86.75 93 ILE A C 1
ATOM 702 O O . ILE A 1 93 ? 3.629 -0.985 -16.253 1.00 86.75 93 ILE A O 1
ATOM 706 N N . SER A 1 94 ? 3.004 -1.851 -18.226 1.00 85.12 94 SER A N 1
ATOM 707 C CA . SER A 1 94 ? 1.712 -1.169 -18.299 1.00 85.12 94 SER A CA 1
ATOM 708 C C . SER A 1 94 ? 0.651 -2.061 -18.937 1.00 85.12 94 SER A C 1
ATOM 710 O O . SER A 1 94 ? 0.953 -2.986 -19.691 1.00 85.12 94 SER A O 1
ATOM 712 N N . SER A 1 95 ? -0.618 -1.741 -18.683 1.00 80.94 95 SER A N 1
ATOM 713 C CA . SER A 1 95 ? -1.769 -2.343 -19.368 1.00 80.94 95 SER A CA 1
ATOM 714 C C . SER A 1 95 ? -1.902 -1.899 -20.832 1.00 80.94 95 SER A C 1
ATOM 716 O O . SER A 1 95 ? -2.750 -2.410 -21.560 1.00 80.94 95 SER A O 1
ATOM 718 N N . THR A 1 96 ? -1.077 -0.947 -21.274 1.00 81.31 96 THR A N 1
ATOM 719 C CA . THR A 1 96 ? -1.035 -0.437 -22.646 1.00 81.31 96 THR A CA 1
ATOM 720 C C . THR A 1 96 ? 0.400 -0.163 -23.082 1.00 81.31 96 THR A C 1
ATOM 722 O O . THR A 1 96 ? 1.211 0.327 -22.302 1.00 81.31 96 THR A O 1
ATOM 725 N N . THR A 1 97 ? 0.697 -0.416 -24.354 1.00 86.00 97 THR A N 1
ATOM 726 C CA . THR A 1 97 ? 1.950 -0.009 -25.014 1.00 86.00 97 THR A CA 1
ATOM 727 C C . THR A 1 97 ? 1.892 1.421 -25.557 1.00 86.00 97 THR A C 1
ATOM 729 O O . THR A 1 97 ? 2.837 1.888 -26.180 1.00 86.00 97 THR A O 1
ATOM 732 N N . LYS A 1 98 ? 0.773 2.132 -25.362 1.00 86.38 98 LYS A N 1
ATOM 733 C CA . LYS A 1 98 ? 0.621 3.518 -25.816 1.00 86.38 98 LYS A CA 1
ATOM 734 C C . LYS A 1 98 ? 1.408 4.472 -24.909 1.00 86.38 98 LYS A C 1
ATOM 736 O O . LYS A 1 98 ? 1.096 4.515 -23.714 1.00 86.38 98 LYS A O 1
ATOM 741 N N . PRO A 1 99 ? 2.332 5.284 -25.452 1.00 84.25 99 PRO A N 1
ATOM 742 C CA . PRO A 1 99 ? 2.996 6.316 -24.672 1.00 84.25 99 PRO A CA 1
ATOM 743 C C . PRO A 1 99 ? 2.034 7.373 -24.156 1.00 84.25 99 PRO A C 1
ATOM 745 O O . PRO A 1 99 ? 0.998 7.678 -24.757 1.00 84.25 99 PRO A O 1
ATOM 748 N N . LEU A 1 100 ? 2.449 8.013 -23.066 1.00 85.88 100 LEU A N 1
ATOM 749 C CA . LEU A 1 100 ? 1.859 9.272 -22.643 1.00 85.88 100 LEU A CA 1
ATOM 750 C C . LEU A 1 100 ? 2.154 10.363 -23.680 1.00 85.88 100 LEU A C 1
ATOM 752 O O . LEU A 1 100 ? 3.212 10.406 -24.305 1.00 85.88 100 LEU A O 1
ATOM 756 N N . SER A 1 101 ? 1.211 11.291 -23.844 1.00 87.38 101 SER A N 1
ATOM 757 C CA . SER A 1 101 ? 1.425 12.472 -24.683 1.00 87.38 101 SER A CA 1
ATOM 758 C C . SER A 1 101 ? 2.660 13.257 -24.227 1.00 87.38 101 SER A C 1
ATOM 760 O O . SER A 1 101 ? 2.839 13.486 -23.030 1.00 87.38 101 SER A O 1
ATOM 762 N N . LYS A 1 102 ? 3.436 13.779 -25.189 1.00 85.19 102 LYS A N 1
ATOM 763 C CA . LYS A 1 102 ? 4.628 14.626 -24.961 1.00 85.19 102 LYS A CA 1
ATOM 764 C C . LYS A 1 102 ? 4.348 15.912 -24.166 1.00 85.19 102 LYS A C 1
ATOM 766 O O . LYS A 1 102 ? 5.288 16.568 -23.722 1.00 85.19 102 LYS A O 1
ATOM 771 N N . ARG A 1 103 ? 3.068 16.269 -23.987 1.00 88.88 103 ARG A N 1
ATOM 772 C CA . ARG A 1 103 ? 2.598 17.306 -23.052 1.00 88.88 103 ARG A CA 1
ATOM 773 C C . ARG A 1 103 ? 3.064 17.036 -21.622 1.00 88.88 103 ARG A C 1
ATOM 775 O O . ARG A 1 103 ? 3.340 17.978 -20.887 1.00 88.88 103 ARG A O 1
ATOM 782 N N . TRP A 1 104 ? 3.068 15.773 -21.209 1.00 86.69 104 TRP A N 1
ATOM 783 C CA . TRP A 1 104 ? 3.415 15.381 -19.853 1.00 86.69 104 TRP A CA 1
ATOM 784 C C . TRP A 1 104 ? 4.903 15.074 -19.773 1.00 86.69 104 TRP A C 1
ATOM 786 O O . TRP A 1 104 ? 5.469 14.427 -20.653 1.00 86.69 104 TRP A O 1
ATOM 796 N N . ARG A 1 105 ? 5.536 15.556 -18.706 1.00 84.94 105 ARG A N 1
ATOM 797 C CA . ARG A 1 105 ? 6.969 15.401 -18.464 1.00 84.94 105 ARG A CA 1
ATOM 798 C C . ARG A 1 105 ? 7.181 14.821 -17.077 1.00 84.94 105 ARG A C 1
ATOM 800 O O . ARG A 1 105 ? 6.403 15.110 -16.168 1.00 84.94 105 ARG A O 1
ATOM 807 N N . VAL A 1 106 ? 8.202 13.986 -16.942 1.00 80.62 106 VAL A N 1
ATOM 808 C CA . VAL A 1 106 ? 8.616 13.452 -15.643 1.00 80.62 106 VAL A CA 1
ATOM 809 C C . VAL A 1 106 ? 9.541 14.463 -14.975 1.00 80.62 106 VAL A C 1
ATOM 811 O O . VAL A 1 106 ? 10.400 15.033 -15.646 1.00 80.62 106 VAL A O 1
ATOM 814 N N . LEU A 1 107 ? 9.348 14.708 -13.679 1.00 80.88 107 LEU A N 1
ATOM 815 C CA . LEU A 1 107 ? 10.289 15.486 -12.877 1.00 80.88 107 LEU A CA 1
ATOM 816 C C . LEU A 1 107 ? 11.444 14.569 -12.469 1.00 80.88 107 LEU A C 1
ATOM 818 O O . LEU A 1 107 ? 11.221 13.549 -11.816 1.00 80.88 107 LEU A O 1
ATOM 822 N N . LEU A 1 108 ? 12.654 14.922 -12.881 1.00 80.69 108 LEU A N 1
ATOM 823 C CA . LEU A 1 108 ? 13.874 14.193 -12.572 1.00 80.69 108 LEU A CA 1
ATOM 824 C C . LEU A 1 108 ? 14.437 14.624 -11.204 1.00 80.69 108 LEU A C 1
ATOM 826 O O . LEU A 1 108 ? 14.125 15.722 -10.736 1.00 80.69 108 LEU A O 1
ATOM 830 N N . PRO A 1 109 ? 15.267 13.789 -10.548 1.00 76.06 109 PRO A N 1
ATOM 831 C CA . PRO A 1 109 ? 15.861 14.117 -9.248 1.00 76.06 109 PRO A CA 1
ATOM 832 C C . PRO A 1 109 ? 16.714 15.392 -9.260 1.00 76.06 109 PRO A C 1
ATOM 834 O O . PRO A 1 109 ? 16.802 16.081 -8.250 1.00 76.06 109 PRO A O 1
ATOM 837 N N . ASP A 1 110 ? 17.304 15.734 -10.409 1.00 82.88 110 ASP A N 1
ATOM 838 C CA . ASP A 1 110 ? 18.056 16.977 -10.627 1.00 82.88 110 ASP A CA 1
ATOM 839 C C . ASP A 1 110 ? 17.154 18.217 -10.815 1.00 82.88 110 ASP A C 1
ATOM 841 O O . ASP A 1 110 ? 17.644 19.317 -11.069 1.00 82.88 110 ASP A O 1
ATOM 845 N N . GLY A 1 111 ? 15.832 18.051 -10.704 1.00 82.62 111 GLY A N 1
ATOM 846 C CA . GLY A 1 111 ? 14.829 19.096 -10.894 1.00 82.62 111 GLY A CA 1
ATOM 847 C C . GLY A 1 111 ? 14.476 19.378 -12.357 1.00 82.62 111 GLY A C 1
ATOM 848 O O . GLY A 1 111 ? 13.616 20.222 -12.619 1.00 82.62 111 GLY A O 1
ATOM 849 N N . SER A 1 112 ? 15.101 18.692 -13.316 1.00 88.25 112 SER A N 1
ATOM 850 C CA . SER A 1 112 ? 14.822 18.860 -14.742 1.00 88.25 112 SER A CA 1
ATOM 851 C C . SER A 1 112 ? 13.609 18.037 -15.206 1.00 88.25 112 SER A C 1
ATOM 853 O O . SER A 1 112 ? 13.046 17.229 -14.466 1.00 88.25 112 SER A O 1
ATOM 855 N N . TYR A 1 113 ? 13.165 18.262 -16.449 1.00 86.06 113 TYR A N 1
ATOM 856 C CA . TYR A 1 113 ? 11.993 17.596 -17.025 1.00 86.06 113 TYR A CA 1
ATOM 857 C C . TYR A 1 113 ? 12.360 16.624 -18.151 1.00 86.06 113 TYR A C 1
ATOM 859 O O . TYR A 1 113 ? 12.683 17.037 -19.271 1.00 86.06 113 TYR A O 1
ATOM 867 N N . GLY A 1 114 ? 12.197 15.329 -17.885 1.00 82.44 114 GLY A N 1
ATOM 868 C CA . GLY A 1 114 ? 12.399 14.243 -18.844 1.00 82.44 114 GLY A CA 1
ATOM 869 C C . GLY A 1 114 ? 11.138 13.864 -19.629 1.00 82.44 114 GLY A C 1
ATOM 870 O O . GLY A 1 114 ? 10.034 14.352 -19.365 1.00 82.44 114 GLY A O 1
ATOM 871 N N . ALA A 1 115 ? 11.301 12.967 -20.601 1.00 83.62 115 ALA A N 1
ATOM 872 C CA . ALA A 1 115 ? 10.188 12.256 -21.225 1.00 83.62 115 ALA A CA 1
ATOM 873 C C . ALA A 1 115 ? 9.845 11.004 -20.406 1.00 83.62 115 ALA A C 1
ATOM 875 O O . ALA A 1 115 ? 10.735 10.382 -19.831 1.00 83.62 115 ALA A O 1
ATOM 876 N N . TYR A 1 116 ? 8.566 10.625 -20.366 1.00 82.62 116 TYR A N 1
ATOM 877 C CA . TYR A 1 116 ? 8.191 9.318 -19.829 1.00 82.62 116 TYR A CA 1
ATOM 878 C C . TYR A 1 116 ? 8.730 8.210 -20.746 1.00 82.62 116 TYR A C 1
ATOM 880 O O . TYR A 1 116 ? 8.617 8.351 -21.967 1.00 82.62 116 TYR A O 1
ATOM 888 N N . PRO A 1 117 ? 9.302 7.126 -20.193 1.00 81.81 117 PRO A N 1
ATOM 889 C CA . PRO A 1 117 ? 9.720 5.982 -20.992 1.00 81.81 117 PRO A CA 1
ATOM 890 C C . PRO A 1 117 ? 8.512 5.315 -21.654 1.00 81.81 117 PRO A C 1
ATOM 892 O O . PRO A 1 117 ? 7.412 5.285 -21.093 1.00 81.81 117 PRO A O 1
ATOM 895 N N . GLU A 1 118 ? 8.738 4.754 -22.839 1.00 86.44 118 GLU A N 1
ATOM 896 C CA . GLU A 1 118 ? 7.732 3.969 -23.551 1.00 86.44 118 GLU A CA 1
ATOM 897 C C . GLU A 1 118 ? 7.362 2.734 -22.717 1.00 86.44 118 GLU A C 1
ATOM 899 O O . GLU A 1 118 ? 8.252 1.962 -22.343 1.00 86.44 118 GLU A O 1
ATOM 904 N N . PRO A 1 119 ? 6.077 2.534 -22.383 1.00 88.50 119 PRO A N 1
ATOM 905 C CA . PRO A 1 119 ? 5.667 1.376 -21.614 1.00 88.50 119 PRO A CA 1
ATOM 906 C C . PRO A 1 119 ? 5.681 0.108 -22.466 1.00 88.50 119 PRO A C 1
ATOM 908 O O . PRO A 1 119 ? 5.448 0.133 -23.675 1.00 88.50 119 PRO A O 1
ATOM 911 N N . ARG A 1 120 ? 5.863 -1.035 -21.807 1.00 88.31 120 ARG A N 1
ATOM 912 C CA . ARG A 1 120 ? 5.731 -2.354 -22.429 1.00 88.31 120 ARG A CA 1
ATOM 913 C C . ARG A 1 120 ? 4.597 -3.153 -21.803 1.00 88.31 120 ARG A C 1
ATOM 915 O O . ARG A 1 120 ? 4.281 -3.005 -20.623 1.00 88.31 120 ARG A O 1
ATOM 922 N N . ALA A 1 121 ? 4.031 -4.053 -22.597 1.00 89.62 121 ALA A N 1
ATOM 923 C CA . ALA A 1 121 ? 3.128 -5.069 -22.083 1.00 89.62 121 ALA A CA 1
ATOM 924 C C . ALA A 1 121 ? 3.910 -6.120 -21.276 1.00 89.62 121 ALA A C 1
ATOM 926 O O . ALA A 1 121 ? 5.055 -6.449 -21.603 1.00 89.62 121 ALA A O 1
ATOM 927 N N . LEU A 1 122 ? 3.270 -6.657 -20.238 1.00 89.06 122 LEU A N 1
ATOM 928 C CA . LEU A 1 122 ? 3.764 -7.827 -19.517 1.00 89.06 122 LEU A CA 1
ATOM 929 C C . LEU A 1 122 ? 3.639 -9.064 -20.416 1.00 89.06 122 LEU A C 1
ATOM 931 O O . LEU A 1 122 ? 2.571 -9.311 -20.980 1.00 89.06 122 LEU A O 1
ATOM 935 N N . THR A 1 123 ? 4.704 -9.850 -20.544 1.00 90.44 123 THR A N 1
ATOM 936 C CA . THR A 1 123 ? 4.649 -11.127 -21.265 1.00 90.44 123 THR A CA 1
ATOM 937 C C . THR A 1 123 ? 4.092 -12.232 -20.370 1.00 90.44 123 THR A C 1
ATOM 939 O O . THR A 1 123 ? 4.200 -12.184 -19.144 1.00 90.44 123 THR A O 1
ATOM 942 N N . THR A 1 124 ? 3.514 -13.275 -20.966 1.00 93.75 124 THR A N 1
ATOM 943 C CA . THR A 1 124 ? 2.984 -14.421 -20.208 1.00 93.75 124 THR A CA 1
ATOM 944 C C . THR A 1 124 ? 4.059 -15.142 -19.396 1.00 93.75 124 THR A C 1
ATOM 946 O O . THR A 1 124 ? 3.765 -15.632 -18.309 1.00 93.75 124 THR A O 1
ATOM 949 N N . SER A 1 125 ? 5.304 -15.166 -19.881 1.00 95.19 125 SER A N 1
ATOM 950 C CA . SER A 1 125 ? 6.455 -15.744 -19.177 1.00 95.19 125 SER A CA 1
ATOM 951 C C . SER A 1 125 ? 6.840 -14.998 -17.899 1.00 95.19 125 SER A C 1
ATOM 953 O O . SER A 1 125 ? 7.449 -15.599 -17.022 1.00 95.19 125 SER A O 1
ATOM 955 N N . GLU A 1 126 ? 6.474 -13.721 -17.767 1.00 91.62 126 GLU A N 1
ATOM 956 C CA . GLU A 1 126 ? 6.787 -12.899 -16.588 1.00 91.62 126 GLU A CA 1
ATOM 957 C C . GLU A 1 126 ? 5.707 -12.982 -15.498 1.00 91.62 126 GLU A C 1
ATOM 959 O O . GLU A 1 126 ? 5.964 -12.668 -14.338 1.00 91.62 126 GLU A O 1
ATOM 964 N N . ILE A 1 127 ? 4.490 -13.431 -15.832 1.00 93.94 127 ILE A N 1
ATOM 965 C CA . ILE A 1 127 ? 3.379 -13.538 -14.870 1.00 93.94 127 ILE A CA 1
ATOM 966 C C . ILE A 1 127 ? 3.760 -14.367 -13.628 1.00 93.94 127 ILE A C 1
ATOM 968 O O . ILE A 1 127 ? 3.477 -13.903 -12.519 1.00 93.94 127 ILE A O 1
ATOM 972 N N . PRO A 1 128 ? 4.412 -15.545 -13.748 1.00 97.31 128 PRO A N 1
ATOM 973 C CA . PRO A 1 128 ? 4.810 -16.324 -12.577 1.00 97.31 128 PRO A CA 1
ATOM 974 C C . PRO A 1 128 ? 5.738 -15.560 -11.625 1.00 97.31 128 PRO A C 1
ATOM 976 O O . PRO A 1 128 ? 5.615 -15.697 -10.409 1.00 97.31 128 PRO A O 1
ATOM 979 N N . GLU A 1 129 ? 6.630 -14.721 -12.156 1.00 94.12 129 GLU A N 1
ATOM 980 C CA . GLU A 1 129 ? 7.538 -13.897 -11.356 1.00 94.12 129 GLU A CA 1
ATOM 981 C C . GLU A 1 129 ? 6.779 -12.800 -10.596 1.00 94.12 129 GLU A C 1
ATOM 983 O O . GLU A 1 129 ? 6.984 -12.615 -9.398 1.00 94.12 129 GLU A O 1
ATOM 988 N N . ILE A 1 130 ? 5.821 -12.129 -11.243 1.00 93.56 130 ILE A N 1
ATOM 989 C CA . ILE A 1 130 ? 4.971 -11.132 -10.573 1.00 93.56 130 ILE A CA 1
ATOM 990 C C . ILE A 1 130 ? 4.147 -11.770 -9.448 1.00 93.56 130 ILE A C 1
ATOM 992 O O . ILE A 1 130 ? 4.069 -11.223 -8.346 1.00 93.56 130 ILE A O 1
ATOM 996 N N . VAL A 1 131 ? 3.572 -12.953 -9.687 1.00 97.06 131 VAL A N 1
ATOM 997 C CA . VAL A 1 131 ? 2.866 -13.720 -8.647 1.00 97.06 131 VAL A CA 1
ATOM 998 C C . VAL A 1 131 ? 3.808 -14.050 -7.488 1.00 97.06 131 VAL A C 1
ATOM 1000 O O . VAL A 1 131 ? 3.432 -13.915 -6.321 1.00 97.06 131 VAL A O 1
ATOM 1003 N N . GLN A 1 132 ? 5.048 -14.430 -7.794 1.00 97.88 132 GLN A N 1
ATOM 1004 C CA . GLN A 1 132 ? 6.064 -14.714 -6.791 1.00 97.88 132 GLN A CA 1
ATOM 1005 C C . GLN A 1 132 ? 6.427 -13.478 -5.954 1.00 97.88 132 GLN A C 1
ATOM 1007 O O . GLN A 1 132 ? 6.581 -13.618 -4.738 1.00 97.88 132 GLN A O 1
ATOM 1012 N N . HIS A 1 133 ? 6.513 -12.285 -6.554 1.00 96.69 133 HIS A N 1
ATOM 1013 C CA . HIS A 1 133 ? 6.728 -11.034 -5.820 1.00 96.69 133 HIS A CA 1
ATOM 1014 C C . HIS A 1 133 ? 5.606 -10.781 -4.811 1.00 96.69 133 HIS A C 1
ATOM 1016 O O . HIS A 1 133 ? 5.885 -10.653 -3.622 1.00 96.69 133 HIS A O 1
ATOM 1022 N N . TYR A 1 134 ? 4.337 -10.835 -5.235 1.00 98.06 134 TYR A N 1
ATOM 1023 C CA . TYR A 1 134 ? 3.200 -10.691 -4.316 1.00 98.06 134 TYR A CA 1
ATOM 1024 C C . TYR A 1 134 ? 3.219 -11.733 -3.192 1.00 98.06 134 TYR A C 1
ATOM 1026 O O . TYR A 1 134 ? 3.011 -11.389 -2.026 1.00 98.06 134 TYR A O 1
ATOM 1034 N N . ARG A 1 135 ? 3.501 -13.002 -3.520 1.00 98.38 135 ARG A N 1
ATOM 1035 C CA . ARG A 1 135 ? 3.597 -14.084 -2.528 1.00 98.38 135 ARG A CA 1
ATOM 1036 C C . ARG A 1 135 ? 4.669 -13.780 -1.485 1.00 98.38 135 ARG A C 1
ATOM 1038 O O . ARG A 1 135 ? 4.417 -13.913 -0.288 1.00 98.38 135 ARG A O 1
ATOM 1045 N N . GLN A 1 136 ? 5.860 -13.381 -1.927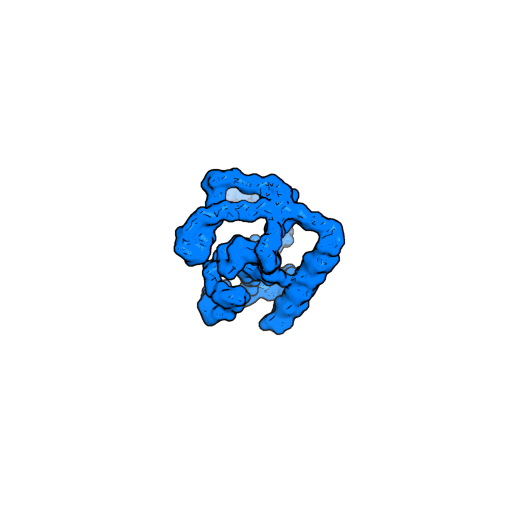 1.00 98.31 136 GLN A N 1
ATOM 1046 C CA . GLN A 1 136 ? 6.969 -13.093 -1.026 1.00 98.31 136 GLN A CA 1
ATOM 1047 C C . GLN A 1 136 ? 6.698 -11.850 -0.173 1.00 98.31 136 GLN A C 1
ATOM 1049 O O . GLN A 1 136 ? 6.958 -11.878 1.029 1.00 98.31 136 GLN A O 1
ATOM 1054 N N . SER A 1 137 ? 6.117 -10.795 -0.746 1.00 97.38 137 SER A N 1
ATOM 1055 C CA . SER A 1 137 ? 5.734 -9.593 -0.001 1.00 97.38 137 SER A CA 1
ATOM 1056 C C . SER A 1 137 ? 4.664 -9.879 1.047 1.00 97.38 137 SER A C 1
ATOM 1058 O O . SER A 1 137 ? 4.778 -9.383 2.161 1.00 97.38 137 SER A O 1
ATOM 1060 N N . ALA A 1 138 ? 3.675 -10.728 0.749 1.00 98.38 138 ALA A N 1
ATOM 1061 C CA . ALA A 1 138 ? 2.674 -11.142 1.731 1.00 98.38 138 ALA A CA 1
ATOM 1062 C C . ALA A 1 138 ? 3.309 -11.901 2.910 1.00 98.38 138 ALA A C 1
ATOM 1064 O O . ALA A 1 138 ? 2.989 -11.631 4.065 1.00 98.38 138 ALA A O 1
ATOM 1065 N N . ILE A 1 139 ? 4.257 -12.805 2.635 1.00 98.50 139 ILE A N 1
ATOM 1066 C CA . ILE A 1 139 ? 5.024 -13.500 3.682 1.00 98.50 139 ILE A CA 1
ATOM 1067 C C . ILE A 1 139 ? 5.826 -12.501 4.524 1.00 98.50 139 ILE A C 1
ATOM 1069 O O . ILE A 1 139 ? 5.860 -12.624 5.746 1.00 98.50 139 ILE A O 1
ATOM 1073 N N . ASN A 1 140 ? 6.465 -11.518 3.888 1.00 97.81 140 ASN A N 1
ATOM 1074 C CA . ASN A 1 140 ? 7.234 -10.494 4.590 1.00 97.81 140 ASN A CA 1
ATOM 1075 C C . ASN A 1 140 ? 6.327 -9.608 5.458 1.00 97.81 140 ASN A C 1
ATOM 1077 O O . ASN A 1 140 ? 6.679 -9.338 6.598 1.00 97.81 140 ASN A O 1
ATOM 1081 N N . ALA A 1 141 ? 5.145 -9.232 4.965 1.00 97.56 141 ALA A N 1
ATOM 1082 C CA . ALA A 1 141 ? 4.167 -8.438 5.707 1.00 97.56 141 ALA A CA 1
ATOM 1083 C C . ALA A 1 141 ? 3.612 -9.168 6.942 1.00 97.56 141 ALA A C 1
ATOM 1085 O O . ALA A 1 141 ? 3.321 -8.527 7.939 1.00 97.56 141 ALA A O 1
ATOM 1086 N N . ILE A 1 142 ? 3.489 -10.500 6.898 1.00 97.31 142 ILE A N 1
ATOM 1087 C CA . ILE A 1 142 ? 3.094 -11.309 8.067 1.00 97.31 142 ILE A CA 1
ATOM 1088 C C . ILE A 1 142 ? 4.210 -11.363 9.127 1.00 97.31 142 ILE A C 1
ATOM 1090 O O . ILE A 1 142 ? 3.924 -11.580 10.302 1.00 97.31 142 ILE A O 1
ATOM 1094 N N . ARG A 1 143 ? 5.479 -11.227 8.719 1.00 97.75 143 ARG A N 1
ATOM 1095 C CA . ARG A 1 143 ? 6.651 -11.310 9.610 1.00 97.75 143 ARG A CA 1
ATOM 1096 C C . ARG A 1 143 ? 7.061 -9.973 10.231 1.00 97.75 143 ARG A C 1
ATOM 1098 O O . ARG A 1 143 ? 7.783 -10.010 11.224 1.00 97.75 143 ARG A O 1
ATOM 1105 N N . ALA A 1 144 ? 6.711 -8.861 9.586 1.00 93.69 144 ALA A N 1
ATOM 1106 C CA . ALA A 1 144 ? 7.026 -7.502 10.025 1.00 93.69 144 ALA A CA 1
ATOM 1107 C C . ALA A 1 144 ? 6.255 -7.136 11.300 1.00 93.69 144 ALA A C 1
ATOM 1109 O O . ALA A 1 144 ? 6.860 -6.442 12.146 1.00 93.69 144 ALA A O 1
#

Organism: Trifolium subterraneum (NCBI:txid3900)

Secondary structure (DSSP, 8-state):
-----------------TTS-EEETTEEES-S-EE--------BTTB--HHHHHHHHTT--TT-EE------SSGGG--SSS-SSSGGGPPPB-S--PPPPTT--EEPTTS-EEPPPPPBPPPGGGHHHHHHHHHHHHHHHHH-

Foldseek 3Di:
DDDDDDDDDDDDDPPADQQPWDDDDPATARGNDEADADDDVPDDVLHDDPVQVVVVVVVDDVRYYYDYHDRDLDQLRDDDDDDLARVPNDAREDPDQDADPPVDFDQDPVRDTHGRGRHDHDDPVCVVVVVVSVVVVVVVVVVD

InterPro domains:
  IPR001155 NADH:flavin oxidoreductase/NADH oxidase, N-terminal [PF00724] (18-81)
  IPR013785 Aldolase-type TIM barrel [G3DSA:3.20.20.70] (8-83)
  IPR013785 Aldolase-type TIM barrel [G3DSA:3.20.20.70] (84-144)
  IPR045247 Oxidoreductase Oye-like [PTHR22893] (15-81)

Sequence (144 aa):
MADNSSNSTTQGGNNTTLFSPYKIANFNFSHRVVLAPMTRCRALNEIPNEAHAEYYGQRSSPGGFLITEGTSISPTAQGWRDLVYQPGGAAPISSTTKPLSKRWRVLLPDGSYGAYPEPRALTTSEIPEIVQHYRQSAINAIRA

Radius of gyration: 24.06 Å; chains: 1; bounding box: 76×35×50 Å

pLDDT: mean 85.25, std 16.27, range [37.16, 98.5]